Protein AF-A0A2G8K551-F1 (afdb_monomer)

Structure (mmCIF, N/CA/C/O backbone):
data_AF-A0A2G8K551-F1
#
_entry.id   AF-A0A2G8K551-F1
#
loop_
_atom_site.group_PDB
_atom_site.id
_atom_site.type_symbol
_atom_site.label_atom_id
_atom_site.label_alt_id
_atom_site.label_comp_id
_atom_site.label_asym_id
_atom_site.label_entity_id
_atom_site.label_seq_id
_atom_site.pdbx_PDB_ins_code
_atom_site.Cartn_x
_atom_site.Cartn_y
_atom_site.Cartn_z
_atom_site.occupancy
_atom_site.B_iso_or_equiv
_atom_site.auth_seq_id
_atom_site.auth_comp_id
_atom_site.auth_asym_id
_atom_site.auth_atom_id
_atom_site.pdbx_PDB_model_num
ATOM 1 N N . MET A 1 1 ? 21.889 -3.577 -8.726 1.00 58.94 1 MET A N 1
ATOM 2 C CA . MET A 1 1 ? 21.397 -2.408 -9.479 1.00 58.94 1 MET A CA 1
ATOM 3 C C . MET A 1 1 ? 22.552 -1.975 -10.349 1.00 58.94 1 MET A C 1
ATOM 5 O O . MET A 1 1 ? 23.645 -1.845 -9.813 1.00 58.94 1 MET A O 1
ATOM 9 N N . ILE A 1 2 ? 22.348 -1.874 -11.656 1.00 67.38 2 ILE A N 1
ATOM 10 C CA . ILE A 1 2 ? 23.358 -1.321 -12.561 1.00 67.38 2 ILE A CA 1
ATOM 11 C C . ILE A 1 2 ? 22.748 -0.044 -13.122 1.00 67.38 2 ILE A C 1
ATOM 13 O O . ILE A 1 2 ? 21.681 -0.098 -13.738 1.00 67.38 2 ILE A O 1
ATOM 17 N N . GLU A 1 3 ? 23.383 1.085 -12.825 1.00 58.88 3 GLU A N 1
ATOM 18 C CA . GLU A 1 3 ? 23.044 2.385 -13.394 1.00 58.88 3 GLU A CA 1
ATOM 19 C C . GLU A 1 3 ? 23.987 2.637 -14.568 1.00 58.88 3 GLU A C 1
ATOM 21 O O . GLU A 1 3 ? 25.207 2.642 -14.402 1.00 58.88 3 GLU A O 1
ATOM 26 N N . GLU A 1 4 ? 23.426 2.810 -15.759 1.00 61.91 4 GLU A N 1
ATOM 27 C CA . GLU A 1 4 ? 24.181 3.089 -16.975 1.00 61.91 4 GLU A CA 1
ATOM 28 C C . GLU A 1 4 ? 23.724 4.437 -17.542 1.00 61.91 4 GLU A C 1
ATOM 30 O O . GLU A 1 4 ? 22.529 4.702 -17.703 1.00 61.91 4 GLU A O 1
ATOM 35 N N . GLN A 1 5 ? 24.679 5.322 -17.822 1.00 55.84 5 GLN A N 1
ATOM 36 C CA . GLN A 1 5 ? 24.400 6.590 -18.489 1.00 55.84 5 GLN A CA 1
ATOM 37 C C . GLN A 1 5 ? 24.454 6.377 -20.000 1.00 55.84 5 GLN A C 1
ATOM 39 O O . GLN A 1 5 ? 25.528 6.206 -20.573 1.00 55.84 5 GLN A O 1
ATOM 44 N N . VAL A 1 6 ? 23.295 6.407 -20.653 1.00 60.03 6 VAL A N 1
ATOM 45 C CA . VAL A 1 6 ? 23.183 6.275 -22.105 1.00 60.03 6 VAL A CA 1
ATOM 46 C C . VAL A 1 6 ? 23.217 7.671 -22.726 1.00 60.03 6 VAL A C 1
ATOM 48 O O . VAL A 1 6 ? 22.335 8.507 -22.503 1.00 60.03 6 VAL A O 1
ATOM 51 N N . VAL A 1 7 ? 24.258 7.941 -23.514 1.00 55.47 7 VAL A N 1
ATOM 52 C CA . VAL A 1 7 ? 24.408 9.198 -24.256 1.00 55.47 7 VAL A CA 1
ATOM 53 C C . VAL A 1 7 ? 23.914 8.987 -25.682 1.00 55.47 7 VAL A C 1
ATOM 55 O O . VAL A 1 7 ? 24.550 8.297 -26.473 1.00 55.47 7 VAL A O 1
ATOM 58 N N . ASN A 1 8 ? 22.787 9.607 -26.031 1.00 54.81 8 ASN A N 1
ATOM 59 C CA . ASN A 1 8 ? 22.282 9.580 -27.402 1.00 54.81 8 ASN A CA 1
ATOM 60 C C . ASN A 1 8 ? 22.972 10.670 -28.234 1.00 54.81 8 ASN A C 1
ATOM 62 O O . ASN A 1 8 ? 22.772 11.861 -27.985 1.00 54.81 8 ASN A O 1
ATOM 66 N N . TYR A 1 9 ? 23.763 10.267 -29.231 1.00 47.66 9 TYR A N 1
ATOM 67 C CA . TYR A 1 9 ? 24.333 11.175 -30.228 1.00 47.66 9 TYR A CA 1
ATOM 68 C C . TYR A 1 9 ? 23.421 11.259 -31.454 1.00 47.66 9 TYR A C 1
ATOM 70 O O . TYR A 1 9 ? 23.279 10.294 -32.200 1.00 47.66 9 TYR A O 1
ATOM 78 N N . THR A 1 10 ? 22.839 12.431 -31.703 1.00 50.41 10 THR A N 1
ATOM 79 C CA . THR A 1 10 ? 22.192 12.744 -32.983 1.00 50.41 10 THR A CA 1
ATOM 80 C C . THR A 1 10 ? 23.216 13.424 -33.890 1.00 50.41 10 THR A C 1
ATOM 82 O O . THR A 1 10 ? 23.616 14.563 -33.643 1.00 50.41 10 THR A O 1
ATOM 85 N N . ILE A 1 11 ? 23.676 12.731 -34.937 1.00 47.75 11 ILE A N 1
ATOM 86 C CA . ILE A 1 11 ? 24.563 13.326 -35.946 1.00 47.75 11 ILE A CA 1
ATOM 87 C C . ILE A 1 11 ? 23.705 14.199 -36.870 1.00 47.75 11 ILE A C 1
ATOM 89 O O . ILE A 1 11 ? 23.001 13.696 -37.739 1.00 47.75 11 ILE A O 1
ATOM 93 N N . GLY A 1 12 ? 23.767 15.516 -36.656 1.00 51.47 12 GLY A N 1
ATOM 94 C CA . GLY A 1 12 ? 23.185 16.525 -37.543 1.00 51.47 12 GLY A CA 1
ATOM 95 C C . GLY A 1 12 ? 22.192 17.467 -36.857 1.00 51.47 12 GLY A C 1
ATOM 96 O O . GLY A 1 12 ? 21.019 17.145 -36.727 1.00 51.47 12 GLY A O 1
ATOM 97 N N . LYS A 1 13 ? 22.676 18.680 -36.549 1.00 47.75 13 LYS A N 1
ATOM 98 C CA . LYS A 1 13 ? 21.970 19.892 -36.068 1.00 47.75 13 LYS A CA 1
ATOM 99 C C . LYS A 1 13 ? 21.640 19.959 -34.561 1.00 47.75 13 LYS A C 1
ATOM 101 O O . LYS A 1 13 ? 20.768 19.270 -34.058 1.00 47.75 13 LYS A O 1
ATOM 106 N N . SER A 1 14 ? 22.301 20.926 -33.905 1.00 48.44 14 SER A N 1
ATOM 107 C CA . SER A 1 14 ? 22.114 21.420 -32.526 1.00 48.44 14 SER A CA 1
ATOM 108 C C . SER A 1 14 ? 22.310 20.380 -31.414 1.00 48.44 14 SER A C 1
ATOM 110 O O . SER A 1 14 ? 21.406 19.636 -31.042 1.00 48.44 14 SER A O 1
ATOM 112 N N . THR A 1 15 ? 23.519 20.349 -30.848 1.00 47.97 15 THR A N 1
ATOM 113 C CA . THR A 1 15 ? 23.904 19.482 -29.728 1.00 47.97 15 THR A CA 1
ATOM 114 C C . THR A 1 15 ? 23.229 19.917 -28.430 1.00 47.97 15 THR A C 1
ATOM 116 O O . THR A 1 15 ? 23.791 20.669 -27.635 1.00 47.97 15 THR A O 1
ATOM 119 N N . ARG A 1 16 ? 22.025 19.402 -28.186 1.00 47.75 16 ARG A N 1
ATOM 120 C CA . ARG A 1 16 ? 21.469 19.267 -26.839 1.00 47.75 16 ARG A CA 1
ATOM 121 C C . ARG A 1 16 ? 21.584 17.793 -26.465 1.00 47.75 16 ARG A C 1
ATOM 123 O O . ARG A 1 16 ? 20.804 16.967 -26.930 1.00 47.75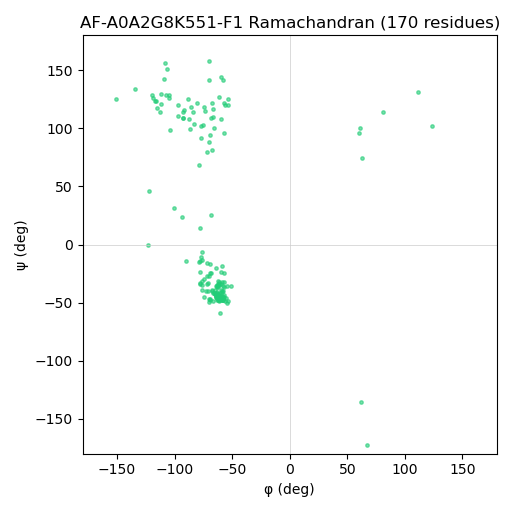 16 ARG A O 1
ATOM 130 N N . THR A 1 17 ? 22.615 17.454 -25.698 1.00 53.53 17 THR A N 1
ATOM 131 C CA . THR A 1 17 ? 22.869 16.088 -25.229 1.00 53.53 17 THR A CA 1
ATOM 132 C C . THR A 1 17 ? 21.752 15.675 -24.272 1.00 53.53 17 THR A C 1
ATOM 134 O O . THR A 1 17 ? 21.723 16.065 -23.108 1.00 53.53 17 THR A O 1
ATOM 137 N N . ASN A 1 18 ? 20.790 14.895 -24.766 1.00 60.59 18 ASN A N 1
ATOM 138 C CA . ASN A 1 18 ? 19.808 14.243 -23.907 1.00 60.59 18 ASN A CA 1
ATOM 139 C C . ASN A 1 18 ? 20.497 13.039 -23.255 1.00 60.59 18 ASN A C 1
ATOM 141 O O . ASN A 1 18 ? 20.552 11.956 -23.838 1.00 60.59 18 ASN A O 1
ATOM 145 N N . GLN A 1 19 ? 21.070 13.253 -22.071 1.00 58.50 19 GLN A N 1
ATOM 146 C CA . GLN A 1 19 ? 21.550 12.165 -21.223 1.00 58.50 19 GLN A CA 1
ATOM 147 C C . GLN A 1 19 ? 20.335 11.376 -20.728 1.00 58.50 19 GLN A C 1
ATOM 149 O O . GLN A 1 19 ? 19.421 11.943 -20.124 1.00 58.50 19 GLN A O 1
ATOM 154 N N . ARG A 1 20 ? 20.299 10.078 -21.028 1.00 68.38 20 ARG A N 1
ATOM 155 C CA . ARG A 1 20 ? 19.265 9.161 -20.553 1.00 68.38 20 ARG A CA 1
ATOM 156 C C . ARG A 1 20 ? 19.923 8.180 -19.597 1.00 68.38 20 ARG A C 1
ATOM 158 O O . ARG A 1 20 ? 20.730 7.363 -20.015 1.00 68.38 20 ARG A O 1
ATOM 165 N N . THR A 1 21 ? 19.561 8.233 -18.324 1.00 74.12 21 THR A N 1
ATOM 166 C CA . THR A 1 21 ? 19.975 7.197 -17.376 1.00 74.12 21 THR A CA 1
ATOM 167 C C . THR A 1 21 ? 19.055 5.996 -17.535 1.00 74.12 21 THR A C 1
ATOM 169 O O . THR A 1 21 ? 17.835 6.122 -17.393 1.00 74.12 21 THR A O 1
ATOM 172 N N . GLU A 1 22 ? 19.625 4.834 -17.838 1.00 74.44 22 GLU A N 1
ATOM 173 C CA . GLU A 1 22 ? 18.913 3.562 -17.784 1.00 74.44 22 GLU A CA 1
ATOM 174 C C . GLU A 1 22 ? 19.367 2.795 -16.545 1.00 74.44 22 GLU A C 1
ATOM 176 O O . GLU A 1 22 ? 20.558 2.611 -16.299 1.00 74.44 22 GLU A O 1
ATOM 181 N N . VAL A 1 23 ? 18.403 2.348 -15.743 1.00 74.31 23 VAL A N 1
ATOM 182 C CA . VAL A 1 23 ? 18.677 1.555 -14.544 1.00 74.31 23 VAL A CA 1
ATOM 183 C C . VAL A 1 23 ? 18.068 0.177 -14.729 1.00 74.31 23 VAL A C 1
ATOM 185 O O . VAL A 1 23 ? 16.864 0.046 -14.963 1.00 74.31 23 VAL A O 1
ATOM 188 N N . LYS A 1 24 ? 18.901 -0.860 -14.616 1.00 80.25 24 LYS A N 1
ATOM 189 C CA . LYS A 1 24 ? 18.459 -2.257 -14.694 1.00 80.25 24 LYS A CA 1
ATOM 190 C C . LYS A 1 24 ? 18.438 -2.881 -13.304 1.00 80.25 24 LYS A C 1
ATOM 192 O O . LYS A 1 24 ? 19.432 -2.895 -12.566 1.00 80.25 24 LYS A O 1
ATOM 197 N N . PHE A 1 25 ? 17.279 -3.434 -12.966 1.00 82.06 25 PHE A N 1
ATOM 198 C CA . PHE A 1 25 ? 17.048 -4.200 -11.751 1.00 82.06 25 PHE A CA 1
ATOM 199 C C . PHE A 1 25 ? 16.807 -5.659 -12.118 1.00 82.06 25 PHE A C 1
ATOM 201 O O . PHE A 1 25 ? 15.961 -5.959 -12.951 1.00 82.06 25 PHE A O 1
ATOM 208 N N . TYR A 1 26 ? 17.524 -6.569 -11.462 1.00 82.25 26 TYR A N 1
ATOM 209 C CA . TYR A 1 26 ? 17.374 -8.010 -11.682 1.00 82.25 26 TYR A CA 1
ATOM 210 C C . TYR A 1 26 ? 16.118 -8.598 -11.028 1.00 82.25 26 TYR A C 1
ATOM 212 O O . TYR A 1 26 ? 15.741 -9.723 -11.330 1.00 82.25 26 TYR A O 1
ATOM 220 N N . HIS A 1 27 ? 15.468 -7.850 -10.132 1.00 87.62 27 HIS A N 1
ATOM 221 C CA . HIS A 1 27 ? 14.270 -8.298 -9.434 1.00 87.62 27 HIS A CA 1
ATOM 222 C C . HIS A 1 27 ? 13.204 -7.202 -9.436 1.00 87.62 27 HIS A C 1
ATOM 224 O O . HIS A 1 27 ? 13.497 -6.049 -9.104 1.00 87.62 27 HIS A O 1
ATOM 230 N N . ALA A 1 28 ? 11.960 -7.577 -9.748 1.00 88.94 28 ALA A N 1
ATOM 231 C CA . ALA A 1 28 ? 10.830 -6.651 -9.856 1.00 88.94 28 ALA A CA 1
ATOM 232 C C . ALA A 1 28 ? 10.581 -5.866 -8.557 1.00 88.94 28 ALA A C 1
ATOM 234 O O . ALA A 1 28 ? 10.309 -4.673 -8.600 1.00 88.94 28 ALA A O 1
ATOM 235 N N . ILE A 1 29 ? 10.783 -6.495 -7.394 1.00 91.44 29 ILE A N 1
ATOM 236 C CA . ILE A 1 29 ? 10.644 -5.824 -6.087 1.00 91.44 29 ILE A CA 1
ATOM 237 C C . ILE A 1 29 ? 11.586 -4.617 -5.949 1.00 91.44 29 ILE A C 1
ATOM 239 O O . ILE A 1 29 ? 11.172 -3.591 -5.418 1.00 91.44 29 ILE A O 1
ATOM 243 N N . PHE A 1 30 ? 12.832 -4.693 -6.433 1.00 91.31 30 PHE A N 1
ATOM 244 C CA . PHE A 1 30 ? 13.750 -3.549 -6.352 1.00 91.31 30 PHE A CA 1
ATOM 245 C C . PHE A 1 30 ? 13.351 -2.428 -7.310 1.00 91.31 30 PHE A C 1
ATOM 247 O O . PHE A 1 30 ? 13.502 -1.258 -6.967 1.00 91.31 30 PHE A O 1
ATOM 254 N N . LEU A 1 31 ? 12.802 -2.782 -8.475 1.00 92.31 31 LEU A N 1
ATOM 255 C CA . LEU A 1 31 ? 12.224 -1.812 -9.399 1.00 92.31 31 LEU A CA 1
ATOM 256 C C . LEU A 1 31 ? 11.022 -1.102 -8.760 1.00 92.31 31 LEU A C 1
ATOM 258 O O . LEU A 1 31 ? 10.939 0.123 -8.807 1.00 92.31 31 LEU A O 1
ATOM 262 N N . GLU A 1 32 ? 10.118 -1.851 -8.125 1.00 94.69 32 GLU A N 1
ATOM 263 C CA . GLU A 1 32 ? 8.963 -1.276 -7.433 1.00 94.69 32 GLU A CA 1
ATOM 264 C C . GLU A 1 32 ? 9.376 -0.419 -6.234 1.00 94.69 32 GLU A C 1
ATOM 266 O O . GLU A 1 32 ? 8.820 0.657 -6.035 1.00 94.69 32 GLU A O 1
ATOM 271 N N . TRP A 1 33 ? 10.385 -0.843 -5.472 1.00 94.94 33 TRP A N 1
ATOM 272 C CA . TRP A 1 33 ? 10.959 -0.035 -4.397 1.00 94.94 33 TRP A CA 1
ATOM 273 C C . TRP A 1 33 ? 11.577 1.265 -4.921 1.00 94.94 33 TRP A C 1
ATOM 275 O O . TRP A 1 33 ? 11.352 2.325 -4.343 1.00 94.94 33 TRP A O 1
ATOM 285 N N . TYR A 1 34 ? 12.300 1.214 -6.041 1.00 93.12 34 TYR A N 1
ATOM 286 C CA . TYR A 1 34 ? 12.861 2.410 -6.667 1.00 93.12 34 TYR A CA 1
ATOM 287 C C . TYR A 1 34 ? 11.758 3.370 -7.140 1.00 93.12 34 TYR A C 1
ATOM 289 O O . TYR A 1 34 ? 11.794 4.560 -6.832 1.00 93.12 34 TYR A O 1
ATOM 297 N N . ALA A 1 35 ? 10.722 2.853 -7.806 1.00 93.81 35 ALA A N 1
ATOM 298 C CA . ALA A 1 35 ? 9.555 3.643 -8.204 1.00 93.81 35 ALA A CA 1
ATOM 299 C C . ALA A 1 35 ? 8.786 4.218 -6.997 1.00 93.81 35 ALA A C 1
ATOM 301 O O . ALA A 1 35 ? 8.265 5.335 -7.063 1.00 93.81 35 ALA A O 1
ATOM 302 N N . ALA A 1 36 ? 8.743 3.489 -5.879 1.00 96.44 36 ALA A N 1
ATOM 303 C CA . ALA A 1 36 ? 8.094 3.930 -4.650 1.00 96.44 36 ALA A CA 1
ATOM 304 C C . ALA A 1 36 ? 8.728 5.192 -4.057 1.00 96.44 36 ALA A C 1
ATOM 306 O O . ALA A 1 36 ? 8.011 5.996 -3.462 1.00 96.44 36 ALA A O 1
ATOM 307 N N . GLN A 1 37 ? 10.037 5.394 -4.239 1.00 94.94 37 GLN A N 1
ATOM 308 C CA . GLN A 1 37 ? 10.721 6.606 -3.781 1.00 94.94 37 GLN A CA 1
ATOM 309 C C . GLN A 1 37 ? 10.134 7.851 -4.450 1.00 94.94 37 GLN A C 1
ATOM 311 O O . GLN A 1 37 ? 9.785 8.827 -3.783 1.00 94.94 37 GLN A O 1
ATOM 316 N N . GLU A 1 38 ? 9.950 7.793 -5.769 1.00 92.69 38 GLU A N 1
ATOM 317 C CA . GLU A 1 38 ? 9.391 8.910 -6.526 1.00 92.69 38 GLU A CA 1
ATOM 318 C C . GLU A 1 38 ? 7.899 9.099 -6.236 1.00 92.69 38 GLU A C 1
ATOM 320 O O . GLU A 1 38 ? 7.443 10.229 -6.041 1.00 92.69 38 GLU A O 1
ATOM 325 N N . LEU A 1 39 ? 7.135 8.004 -6.122 1.00 95.19 39 LEU A N 1
ATOM 326 C CA . LEU A 1 39 ? 5.731 8.096 -5.721 1.00 95.19 39 LEU A CA 1
ATOM 327 C C . LEU A 1 39 ? 5.589 8.733 -4.332 1.00 95.19 39 LEU A C 1
ATOM 329 O O . LEU A 1 39 ? 4.753 9.619 -4.157 1.00 95.19 39 LEU A O 1
ATOM 333 N N . SER A 1 40 ? 6.414 8.320 -3.368 1.00 95.19 40 SER A N 1
ATOM 334 C CA . SER A 1 40 ? 6.445 8.877 -2.014 1.00 95.19 40 SER A CA 1
ATOM 335 C C . SER A 1 40 ? 6.726 10.380 -2.041 1.00 95.19 40 SER A C 1
ATOM 337 O O . SER A 1 40 ? 5.967 11.168 -1.470 1.00 95.19 40 SER A O 1
ATOM 339 N N . ARG A 1 41 ? 7.740 10.801 -2.808 1.00 93.56 41 ARG A N 1
ATOM 340 C CA . ARG A 1 41 ? 8.099 12.213 -2.985 1.00 93.56 41 ARG A CA 1
ATOM 341 C C . ARG A 1 41 ? 6.944 13.032 -3.563 1.00 93.56 41 ARG A C 1
ATOM 343 O O . ARG A 1 41 ? 6.622 14.094 -3.029 1.00 93.56 41 ARG A O 1
ATOM 350 N N . ILE A 1 42 ? 6.297 12.559 -4.630 1.00 92.94 42 ILE A N 1
ATOM 351 C CA . ILE A 1 42 ? 5.148 13.251 -5.241 1.00 92.94 42 ILE A CA 1
ATOM 352 C C . ILE A 1 42 ? 3.972 13.302 -4.255 1.00 92.94 42 ILE A C 1
ATOM 354 O O . ILE A 1 42 ? 3.335 14.346 -4.092 1.00 92.94 42 ILE A O 1
ATOM 358 N N . ALA A 1 43 ? 3.689 12.189 -3.578 1.00 92.56 43 ALA A N 1
ATOM 359 C CA . ALA A 1 43 ? 2.552 12.051 -2.677 1.00 92.56 43 ALA A CA 1
ATOM 360 C C . ALA A 1 43 ? 2.706 12.839 -1.371 1.00 92.56 43 ALA A C 1
ATOM 362 O O . ALA A 1 43 ? 1.699 13.251 -0.796 1.00 92.56 43 ALA A O 1
ATOM 363 N N . GLU A 1 44 ? 3.926 13.100 -0.904 1.00 92.31 44 GLU A N 1
ATOM 364 C CA . GLU A 1 44 ? 4.170 13.951 0.263 1.00 92.31 44 GLU A CA 1
ATOM 365 C C . GLU A 1 44 ? 3.710 15.405 0.030 1.00 92.31 44 GLU A C 1
ATOM 367 O O . GLU A 1 44 ? 3.205 16.073 0.944 1.00 92.31 44 GLU A O 1
ATOM 372 N N . HIS A 1 45 ? 3.858 15.909 -1.197 1.00 86.94 45 HIS A N 1
ATOM 373 C CA . HIS A 1 45 ? 3.677 17.323 -1.508 1.00 86.94 45 HIS A CA 1
ATOM 374 C C . HIS A 1 45 ? 2.211 17.661 -1.807 1.00 86.94 45 HIS A C 1
ATOM 376 O O . HIS A 1 45 ? 1.720 17.545 -2.928 1.00 86.94 45 HIS A O 1
ATOM 382 N N . SER A 1 46 ? 1.514 18.201 -0.804 1.00 67.50 46 SER A N 1
ATOM 383 C CA . SER A 1 46 ? 0.083 18.545 -0.872 1.00 67.50 46 SER A CA 1
ATOM 384 C C . SER A 1 46 ? -0.309 19.554 -1.962 1.00 67.50 46 SER A C 1
ATOM 386 O O . SER A 1 46 ? -1.488 19.622 -2.312 1.00 67.50 46 SER A O 1
ATOM 388 N N . LYS A 1 47 ? 0.650 20.324 -2.498 1.00 77.38 47 LYS A N 1
ATOM 389 C CA . LYS A 1 47 ? 0.458 21.268 -3.616 1.00 77.38 47 LYS A CA 1
ATOM 390 C C . LYS A 1 47 ? 0.426 20.581 -4.987 1.00 77.38 47 LYS A C 1
ATOM 392 O O . LYS A 1 47 ? -0.024 21.182 -5.952 1.00 77.38 47 LYS A O 1
ATOM 397 N N . GLN A 1 48 ? 0.863 19.326 -5.082 1.00 80.00 48 GLN A N 1
ATOM 398 C CA . GLN A 1 48 ? 0.961 18.574 -6.335 1.00 80.00 48 GLN A CA 1
ATOM 399 C C . GLN A 1 48 ? -0.217 17.608 -6.531 1.00 80.00 48 GLN A C 1
ATOM 401 O O . GLN A 1 48 ? -0.056 16.559 -7.145 1.00 80.00 48 GLN A O 1
ATOM 406 N N . ARG A 1 49 ? -1.421 17.929 -6.029 1.00 80.50 49 ARG A N 1
ATOM 407 C CA . ARG A 1 49 ? -2.561 16.987 -6.062 1.00 80.50 49 ARG A CA 1
ATOM 4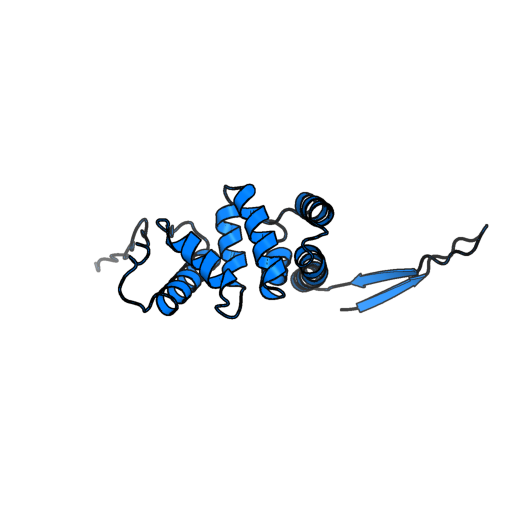08 C C . ARG A 1 49 ? -2.932 16.531 -7.470 1.00 80.50 49 ARG A C 1
ATOM 410 O O . ARG A 1 49 ? -3.216 15.353 -7.658 1.00 80.50 49 ARG A O 1
ATOM 417 N N . ASP A 1 50 ? -2.894 17.434 -8.446 1.00 85.62 50 ASP A N 1
ATOM 418 C CA . ASP A 1 50 ? -3.208 17.094 -9.837 1.00 85.62 50 ASP A CA 1
ATOM 419 C C . ASP A 1 50 ? -2.122 16.232 -10.476 1.00 85.62 50 ASP A C 1
ATOM 421 O O . ASP A 1 50 ? -2.412 15.386 -11.319 1.00 85.62 50 ASP A O 1
ATOM 425 N N . LEU A 1 51 ? -0.858 16.430 -10.090 1.00 86.44 51 LEU A N 1
ATOM 426 C CA . LEU A 1 51 ? 0.231 15.554 -10.517 1.00 86.44 51 LEU A CA 1
ATOM 427 C C . LEU A 1 51 ? 0.093 14.178 -9.860 1.00 86.44 51 LEU A C 1
ATOM 429 O O . LEU A 1 51 ? 0.101 13.183 -10.572 1.00 86.44 51 LEU A O 1
ATOM 433 N N . LEU A 1 52 ? -0.132 14.125 -8.544 1.00 89.25 52 LEU A N 1
ATOM 434 C CA . LEU A 1 52 ? -0.358 12.887 -7.803 1.00 89.25 52 LEU A CA 1
ATOM 435 C C . LEU A 1 52 ? -1.508 12.082 -8.409 1.00 89.25 52 LEU A C 1
ATOM 437 O O . LEU A 1 52 ? -1.328 10.911 -8.718 1.00 89.25 52 LEU A O 1
ATOM 441 N N . ARG A 1 53 ? -2.668 12.707 -8.644 1.00 88.56 53 ARG A N 1
ATOM 442 C CA . ARG A 1 53 ? -3.816 12.036 -9.265 1.00 88.56 53 ARG A CA 1
ATOM 443 C C . ARG A 1 53 ? -3.466 11.489 -10.650 1.00 88.56 53 ARG A C 1
ATOM 445 O O . ARG A 1 53 ? -3.714 10.320 -10.910 1.00 88.56 53 ARG A O 1
ATOM 452 N N . ARG A 1 54 ? -2.835 12.301 -11.507 1.00 91.00 54 ARG A N 1
ATOM 453 C CA . ARG A 1 54 ? -2.409 11.870 -12.851 1.00 91.00 54 ARG A CA 1
ATOM 454 C C . ARG A 1 54 ? -1.396 10.727 -12.817 1.00 91.00 54 ARG A C 1
ATOM 456 O O . ARG A 1 54 ? -1.423 9.891 -13.712 1.00 91.00 54 ARG A O 1
ATOM 463 N N . THR A 1 55 ? -0.507 10.696 -11.829 1.00 90.31 55 THR A N 1
ATOM 464 C CA . THR A 1 55 ? 0.446 9.596 -11.638 1.00 90.31 55 THR A CA 1
ATOM 465 C C . THR A 1 55 ? -0.274 8.334 -11.174 1.00 90.31 55 THR A C 1
ATOM 467 O O . THR A 1 55 ? -0.098 7.278 -11.773 1.00 90.31 55 THR A O 1
ATOM 470 N N . LEU A 1 56 ? -1.128 8.446 -10.154 1.00 90.12 56 LEU A N 1
ATOM 471 C CA . LEU A 1 56 ? -1.867 7.318 -9.587 1.00 90.12 56 LEU A CA 1
ATOM 472 C C . LEU A 1 56 ? -2.851 6.697 -10.587 1.00 90.12 56 LEU A C 1
ATOM 474 O O . LEU A 1 56 ? -2.988 5.481 -10.624 1.00 90.12 56 LEU A O 1
ATOM 478 N N . ASP A 1 57 ? -3.484 7.499 -11.444 1.00 90.50 57 ASP A N 1
ATOM 479 C CA . ASP A 1 57 ? -4.424 6.999 -12.455 1.00 90.50 57 ASP A CA 1
ATOM 480 C C . ASP A 1 57 ? -3.739 6.198 -13.579 1.00 90.50 57 ASP A C 1
ATOM 482 O O . ASP A 1 57 ? -4.407 5.443 -14.283 1.00 90.50 57 ASP A O 1
ATOM 486 N N . LYS A 1 58 ? -2.412 6.317 -13.732 1.00 91.81 58 LYS A N 1
ATOM 487 C CA . LYS A 1 58 ? -1.623 5.564 -14.725 1.00 91.81 58 LYS A CA 1
ATOM 488 C C . LYS A 1 58 ? -1.098 4.225 -14.213 1.00 91.81 58 LYS A C 1
ATOM 490 O O . LYS A 1 58 ? -0.626 3.425 -15.015 1.00 91.81 58 LYS A O 1
ATOM 495 N N . ILE A 1 59 ? -1.131 3.991 -12.904 1.00 91.69 59 ILE A N 1
ATOM 496 C CA . ILE A 1 59 ? -0.542 2.806 -12.279 1.00 91.69 59 ILE A CA 1
ATOM 497 C C . ILE A 1 59 ? -1.673 2.029 -11.627 1.00 91.69 59 ILE A C 1
ATOM 499 O O . ILE A 1 59 ? -2.372 2.574 -10.782 1.00 91.69 59 ILE A O 1
ATOM 503 N N . ASN A 1 60 ? -1.856 0.756 -11.980 1.00 92.50 60 ASN A N 1
ATOM 504 C CA . ASN A 1 60 ? -2.809 -0.087 -11.262 1.00 92.50 60 ASN A CA 1
ATOM 505 C C . ASN A 1 60 ? -2.228 -0.456 -9.880 1.00 92.50 60 ASN A C 1
ATOM 507 O O . ASN A 1 60 ? -1.235 -1.188 -9.838 1.00 92.50 60 ASN A O 1
ATOM 511 N N . PRO A 1 61 ? -2.840 -0.011 -8.762 1.00 92.25 61 PRO A N 1
ATOM 512 C CA . PRO A 1 61 ? -2.331 -0.299 -7.423 1.00 92.25 61 PRO A CA 1
ATOM 513 C C . PRO A 1 61 ? -2.226 -1.787 -7.087 1.00 92.25 61 PRO A C 1
ATOM 515 O O . PRO A 1 61 ? -1.320 -2.171 -6.360 1.00 92.25 61 PRO A O 1
ATOM 518 N N . LEU A 1 62 ? -3.117 -2.629 -7.620 1.00 90.25 62 LEU A N 1
ATOM 519 C CA . LEU A 1 62 ? -3.137 -4.060 -7.297 1.00 90.25 62 LEU A CA 1
ATOM 520 C C . LEU A 1 62 ? -2.041 -4.834 -8.046 1.00 90.25 62 LEU A C 1
ATOM 522 O O . LEU A 1 62 ? -1.453 -5.755 -7.488 1.00 90.25 62 LEU A O 1
ATOM 526 N N . ASN A 1 63 ? -1.707 -4.418 -9.274 1.00 93.38 63 ASN A N 1
ATOM 527 C CA . ASN A 1 63 ? -0.627 -5.032 -10.059 1.00 93.38 63 ASN A CA 1
ATOM 528 C C . ASN A 1 63 ? 0.766 -4.571 -9.606 1.00 93.38 63 ASN A C 1
ATOM 530 O O . ASN A 1 63 ? 1.748 -5.269 -9.835 1.00 93.38 63 ASN A O 1
ATOM 534 N N . HIS A 1 64 ? 0.849 -3.396 -8.978 1.00 93.69 64 HIS A N 1
ATOM 535 C CA . HIS A 1 64 ? 2.092 -2.784 -8.499 1.00 93.69 64 HIS A CA 1
ATOM 536 C C . HIS A 1 64 ? 2.019 -2.512 -7.000 1.00 93.69 64 HIS A C 1
ATOM 538 O O . HIS A 1 64 ? 2.325 -1.419 -6.518 1.00 93.69 64 HIS A O 1
ATOM 544 N N . GLN A 1 65 ? 1.546 -3.513 -6.257 1.00 94.44 65 GLN A N 1
ATOM 545 C CA . GLN A 1 65 ? 1.253 -3.377 -4.837 1.00 94.44 65 GLN A CA 1
ATOM 546 C C . GLN A 1 65 ? 2.457 -2.913 -4.008 1.00 94.44 65 GLN A C 1
ATOM 548 O O . GLN A 1 65 ? 2.279 -2.194 -3.019 1.00 94.44 65 GLN A O 1
ATOM 553 N N . TYR A 1 66 ? 3.682 -3.280 -4.393 1.00 95.44 66 TYR A N 1
ATOM 554 C CA . TYR A 1 66 ? 4.869 -2.923 -3.626 1.00 95.44 66 TYR A CA 1
ATOM 555 C C . TYR A 1 66 ? 5.261 -1.464 -3.830 1.00 95.44 66 TYR A C 1
ATOM 557 O O . TYR A 1 66 ? 5.695 -0.843 -2.862 1.00 95.44 66 TYR A O 1
ATOM 565 N N . VAL A 1 67 ? 5.011 -0.869 -5.004 1.00 96.81 67 VAL A N 1
ATOM 566 C CA . VAL A 1 67 ? 5.199 0.582 -5.209 1.00 96.81 67 VAL A CA 1
ATOM 567 C C . VAL A 1 67 ? 4.424 1.375 -4.153 1.00 96.81 67 VAL A C 1
ATOM 569 O O . VAL A 1 67 ? 4.967 2.264 -3.499 1.00 96.81 67 VAL A O 1
ATOM 572 N N . PHE A 1 68 ? 3.154 1.027 -3.949 1.00 96.38 68 PHE A N 1
ATOM 573 C CA . PHE A 1 68 ? 2.262 1.737 -3.032 1.00 96.38 68 PHE A CA 1
ATOM 574 C C . PHE A 1 68 ? 2.588 1.432 -1.572 1.00 96.38 68 PHE A C 1
ATOM 576 O O . PHE A 1 68 ? 2.668 2.349 -0.756 1.00 96.38 68 PHE A O 1
ATOM 583 N N . ARG A 1 69 ? 2.802 0.156 -1.234 1.00 95.44 69 ARG A N 1
ATOM 584 C CA . ARG A 1 69 ? 3.144 -0.265 0.132 1.00 95.44 69 ARG A CA 1
ATOM 585 C C . ARG A 1 69 ? 4.464 0.353 0.591 1.00 95.44 69 ARG A C 1
ATOM 587 O O . ARG A 1 69 ? 4.503 0.968 1.656 1.00 95.44 69 ARG A O 1
ATOM 594 N N . PHE A 1 70 ? 5.508 0.296 -0.235 1.00 95.94 70 PHE A N 1
ATOM 595 C CA . PHE A 1 70 ? 6.773 0.955 0.078 1.00 95.94 70 PHE A CA 1
ATOM 596 C C . PHE A 1 70 ? 6.614 2.471 0.164 1.00 95.94 70 PHE A C 1
ATOM 598 O O . PHE A 1 70 ? 7.088 3.052 1.133 1.00 95.94 70 PHE A O 1
ATOM 605 N N . ALA A 1 71 ? 5.913 3.117 -0.776 1.00 95.94 71 ALA A N 1
ATOM 606 C CA . ALA A 1 71 ? 5.734 4.570 -0.741 1.00 95.94 71 ALA A CA 1
ATOM 607 C C . ALA A 1 71 ? 5.054 5.027 0.555 1.00 95.94 71 ALA A C 1
ATOM 609 O O . ALA A 1 71 ? 5.482 6.011 1.160 1.00 95.94 71 ALA A O 1
ATOM 610 N N . CYS A 1 72 ? 4.050 4.276 1.015 1.00 94.38 72 CYS A N 1
ATOM 611 C CA . CYS A 1 72 ? 3.460 4.494 2.324 1.00 94.38 72 CYS A CA 1
ATOM 612 C C . CYS A 1 72 ? 4.515 4.311 3.420 1.00 94.38 72 CYS A C 1
ATOM 614 O O . CYS A 1 72 ? 4.791 5.264 4.143 1.00 94.38 72 CYS A O 1
ATOM 616 N N . GLY A 1 73 ? 5.147 3.140 3.527 1.00 93.00 73 GLY A N 1
ATOM 617 C CA . GLY A 1 73 ? 6.134 2.857 4.579 1.00 93.00 73 GLY A CA 1
ATOM 618 C C . GLY A 1 73 ? 7.328 3.825 4.631 1.00 93.00 73 GLY A C 1
ATOM 619 O O . GLY A 1 73 ? 7.924 3.998 5.692 1.00 93.00 73 GLY A O 1
ATOM 620 N N . LEU A 1 74 ? 7.657 4.482 3.515 1.00 93.62 74 LEU A N 1
ATOM 621 C CA . LEU A 1 74 ? 8.725 5.479 3.406 1.00 93.62 74 LEU A CA 1
ATOM 622 C C . LEU A 1 74 ? 8.334 6.859 3.962 1.00 93.62 74 LEU A C 1
ATOM 624 O O . LEU A 1 74 ? 9.203 7.570 4.465 1.00 93.62 74 LEU A O 1
ATOM 628 N N . ASN A 1 75 ? 7.067 7.279 3.849 1.00 91.69 75 ASN A N 1
ATOM 629 C CA . ASN A 1 75 ? 6.637 8.618 4.265 1.00 91.69 75 ASN A CA 1
ATOM 630 C C . ASN A 1 75 ? 5.170 8.656 4.725 1.00 91.69 75 ASN A C 1
ATOM 632 O O . ASN A 1 75 ? 4.241 8.352 3.979 1.00 91.69 75 ASN A O 1
ATOM 636 N N . GLU A 1 76 ? 4.946 9.151 5.942 1.00 89.38 76 GLU A N 1
ATOM 637 C CA . GLU A 1 76 ? 3.611 9.235 6.544 1.00 89.38 76 GLU A CA 1
ATOM 638 C C . GLU A 1 76 ? 2.642 10.139 5.765 1.00 89.38 76 GLU A C 1
ATOM 640 O O . GLU A 1 76 ? 1.467 9.810 5.587 1.00 89.38 76 GLU A O 1
ATOM 645 N N . LYS A 1 77 ? 3.099 11.305 5.289 1.00 90.50 77 LYS A N 1
ATOM 646 C CA . LYS A 1 77 ? 2.234 12.227 4.533 1.00 90.50 77 LYS A CA 1
ATOM 647 C C . LYS A 1 77 ? 1.854 11.621 3.187 1.00 90.50 77 LYS A C 1
ATOM 649 O O . LYS A 1 77 ? 0.698 11.750 2.779 1.00 90.50 77 LYS A O 1
ATOM 654 N N . ALA A 1 78 ? 2.807 10.958 2.530 1.00 92.62 78 ALA A N 1
ATOM 655 C CA . ALA A 1 78 ? 2.545 10.201 1.315 1.00 92.62 78 ALA A CA 1
ATOM 656 C C . ALA A 1 78 ? 1.485 9.128 1.575 1.00 92.62 78 ALA A C 1
ATOM 658 O O . ALA A 1 78 ? 0.487 9.080 0.855 1.00 92.62 78 ALA A O 1
ATOM 659 N N . ALA A 1 79 ? 1.634 8.359 2.657 1.00 92.62 79 ALA A N 1
ATOM 660 C CA . ALA A 1 79 ? 0.680 7.327 3.039 1.00 92.62 79 ALA A CA 1
ATOM 661 C C . ALA A 1 79 ? -0.741 7.864 3.205 1.00 92.62 79 ALA A C 1
ATOM 663 O O . ALA A 1 79 ? -1.668 7.333 2.601 1.00 92.62 79 ALA A O 1
ATOM 664 N N . VAL A 1 80 ? -0.917 8.962 3.945 1.00 90.75 80 VAL A N 1
ATOM 665 C CA . VAL A 1 80 ? -2.235 9.594 4.138 1.00 90.75 80 VAL A CA 1
ATOM 666 C C . VAL A 1 80 ? -2.879 9.967 2.797 1.00 90.75 80 VAL A C 1
ATOM 668 O O . VAL A 1 80 ? -4.075 9.745 2.591 1.00 90.75 80 VAL A O 1
ATOM 671 N N . ASN A 1 81 ? -2.104 10.529 1.868 1.00 92.12 81 ASN A N 1
ATOM 672 C CA . ASN A 1 81 ? -2.620 10.951 0.567 1.00 92.12 81 ASN A CA 1
ATOM 673 C C . ASN A 1 81 ? -2.925 9.763 -0.359 1.00 92.12 81 ASN A C 1
ATOM 675 O O . ASN A 1 81 ? -3.956 9.775 -1.036 1.00 92.12 81 ASN A O 1
ATOM 679 N N . ILE A 1 82 ? -2.073 8.735 -0.356 1.00 93.94 82 ILE A N 1
ATOM 680 C CA . ILE A 1 82 ? -2.252 7.502 -1.133 1.00 93.94 82 ILE A CA 1
ATOM 681 C C . ILE A 1 82 ? -3.466 6.720 -0.621 1.00 93.94 82 ILE A C 1
ATOM 683 O O . ILE A 1 82 ? -4.347 6.374 -1.405 1.00 93.94 82 ILE A O 1
ATOM 687 N N . VAL A 1 83 ? -3.574 6.508 0.692 1.00 92.38 83 VAL A N 1
ATOM 688 C CA . VAL A 1 83 ? -4.713 5.821 1.323 1.00 92.38 83 VAL A CA 1
ATOM 689 C C . VAL A 1 83 ? -6.018 6.538 0.991 1.00 92.38 83 VAL A C 1
ATOM 691 O O . VAL A 1 83 ? -6.972 5.904 0.553 1.00 92.38 83 VAL A O 1
ATOM 694 N N . LYS A 1 84 ? -6.049 7.873 1.085 1.00 91.25 84 LYS A N 1
ATOM 695 C CA . LYS A 1 84 ? -7.235 8.661 0.717 1.00 91.25 84 LYS A CA 1
ATOM 696 C C . LYS A 1 84 ? -7.628 8.504 -0.756 1.00 91.25 84 LYS A C 1
ATOM 698 O O . LYS A 1 84 ? -8.808 8.625 -1.083 1.00 91.25 84 LYS A O 1
ATOM 703 N N . TYR A 1 85 ? -6.668 8.293 -1.654 1.00 91.88 85 TYR A N 1
ATOM 704 C CA . TYR A 1 85 ? -6.954 7.985 -3.055 1.00 91.88 85 TYR A CA 1
ATOM 705 C C . TYR A 1 85 ? -7.563 6.584 -3.207 1.00 91.88 85 TYR A C 1
ATOM 707 O O . TYR A 1 85 ? -8.587 6.444 -3.873 1.00 91.88 85 TYR A O 1
ATOM 715 N N . LEU A 1 86 ? -6.978 5.577 -2.556 1.00 93.06 86 LEU A N 1
ATOM 716 C CA . LEU A 1 86 ? -7.442 4.187 -2.618 1.00 93.06 86 LEU A CA 1
ATOM 717 C C . LEU A 1 86 ? -8.850 4.024 -2.024 1.00 93.06 86 LEU A C 1
ATOM 719 O O . LEU A 1 86 ? -9.721 3.448 -2.671 1.00 93.06 86 LEU A O 1
ATOM 723 N N . GLU A 1 87 ? -9.115 4.628 -0.860 1.00 89.69 87 GLU A N 1
ATOM 724 C CA . GLU A 1 87 ? -10.445 4.640 -0.229 1.00 89.69 87 GLU A CA 1
ATOM 725 C C . GLU A 1 87 ? -11.519 5.237 -1.153 1.00 89.69 87 GLU A C 1
ATOM 727 O O . GLU A 1 87 ? -12.653 4.770 -1.172 1.00 89.69 87 GLU A O 1
ATOM 732 N N . LYS A 1 88 ? -11.175 6.266 -1.943 1.00 90.38 88 LYS A N 1
ATOM 733 C CA . LYS A 1 88 ? -12.111 6.881 -2.896 1.00 90.38 88 LYS A CA 1
ATOM 734 C C . LYS A 1 88 ? -12.439 5.984 -4.086 1.00 90.38 88 LYS A C 1
ATOM 736 O O . LYS A 1 88 ? -13.502 6.173 -4.671 1.00 90.38 88 LYS A O 1
ATOM 741 N N . LYS A 1 89 ? -11.545 5.068 -4.473 1.00 89.81 89 LYS A N 1
ATOM 742 C CA . LYS A 1 89 ? -11.838 4.093 -5.533 1.00 89.81 89 LYS A CA 1
ATOM 743 C C . LYS A 1 89 ? -12.781 2.985 -5.060 1.00 89.81 89 LYS A C 1
ATOM 745 O O . LYS A 1 89 ? -13.562 2.503 -5.871 1.00 89.81 89 LYS A O 1
ATOM 750 N N . GLY A 1 90 ? -12.747 2.633 -3.773 1.00 87.69 90 GLY A N 1
ATOM 751 C CA . GLY A 1 90 ? -13.610 1.603 -3.187 1.00 87.69 90 GLY A CA 1
ATOM 752 C C . GLY A 1 90 ? -13.319 0.186 -3.701 1.00 87.69 90 GLY A C 1
ATOM 753 O O . GLY A 1 90 ? -12.336 -0.044 -4.406 1.00 87.69 90 GLY A O 1
ATOM 754 N N . GLY A 1 91 ? -14.164 -0.780 -3.329 1.00 87.75 91 GLY A N 1
ATOM 755 C CA . GLY A 1 91 ? -14.001 -2.187 -3.720 1.00 87.75 91 GLY A CA 1
ATOM 756 C C . GLY A 1 91 ? -12.694 -2.791 -3.195 1.00 87.75 91 GLY A C 1
ATOM 757 O O . GLY A 1 91 ? -12.303 -2.539 -2.055 1.00 87.75 91 GLY A O 1
ATOM 758 N N . ASP A 1 92 ? -11.978 -3.535 -4.039 1.00 87.38 92 ASP A N 1
ATOM 759 C CA . ASP A 1 92 ? -10.706 -4.184 -3.673 1.00 87.38 92 ASP A CA 1
ATOM 760 C C . ASP A 1 92 ? -9.618 -3.190 -3.230 1.00 87.38 92 ASP A C 1
ATOM 762 O O . ASP A 1 92 ? -8.726 -3.528 -2.447 1.00 87.38 92 ASP A O 1
ATOM 766 N N . TYR A 1 93 ? -9.714 -1.928 -3.664 1.00 90.44 93 TYR A N 1
ATOM 767 C CA . TYR A 1 93 ? -8.795 -0.873 -3.243 1.00 90.44 93 TYR A CA 1
ATOM 768 C C . TYR A 1 93 ? -8.961 -0.490 -1.770 1.00 90.44 93 TYR A C 1
ATOM 770 O O . TYR A 1 93 ? -8.003 -0.006 -1.169 1.00 90.44 93 TYR A O 1
ATOM 778 N N . GLU A 1 94 ? -10.132 -0.722 -1.167 1.00 86.50 94 GLU A N 1
ATOM 779 C CA . GLU A 1 94 ? -10.344 -0.479 0.262 1.00 86.50 94 GLU A CA 1
ATOM 780 C C . GLU A 1 94 ? -9.553 -1.487 1.102 1.00 86.50 94 GLU A C 1
ATOM 782 O O . GLU A 1 94 ? -8.810 -1.074 1.993 1.00 86.50 94 GLU A O 1
ATOM 787 N N . LYS A 1 95 ? -9.620 -2.785 0.765 1.00 86.38 95 LYS A N 1
ATOM 788 C CA . LYS A 1 95 ? -8.785 -3.825 1.394 1.00 86.38 95 LYS A CA 1
ATOM 789 C C . LYS A 1 95 ? -7.299 -3.524 1.194 1.00 86.38 95 LYS A C 1
ATOM 791 O O . LYS A 1 95 ? -6.510 -3.577 2.138 1.00 86.38 95 LYS A O 1
ATOM 796 N N . PHE A 1 96 ? -6.920 -3.130 -0.021 1.00 90.88 96 PHE A N 1
ATOM 797 C CA . PHE A 1 96 ? -5.540 -2.770 -0.331 1.00 90.88 96 PHE A CA 1
ATOM 798 C C . PHE A 1 96 ? -5.045 -1.545 0.460 1.00 90.88 96 PHE A C 1
ATOM 800 O O . PHE A 1 96 ? -3.906 -1.524 0.926 1.00 90.88 96 PHE A O 1
ATOM 807 N N . ALA A 1 97 ? -5.903 -0.549 0.698 1.00 91.75 97 ALA A N 1
ATOM 808 C CA . ALA A 1 97 ? -5.559 0.606 1.523 1.00 91.75 97 ALA A CA 1
ATOM 809 C C . ALA A 1 97 ? -5.170 0.199 2.955 1.00 91.75 97 ALA A C 1
ATOM 811 O O . ALA A 1 97 ? -4.271 0.806 3.535 1.00 91.75 97 ALA A O 1
ATOM 812 N N . GLN A 1 98 ? -5.782 -0.854 3.507 1.00 87.19 98 GLN A N 1
ATOM 813 C CA . GLN A 1 98 ? -5.426 -1.374 4.831 1.00 87.19 98 GLN A CA 1
ATOM 814 C C . GLN A 1 98 ? -3.998 -1.926 4.856 1.00 87.19 98 GLN A C 1
ATOM 816 O O . GLN A 1 98 ? -3.236 -1.607 5.770 1.00 87.19 98 GLN A O 1
ATOM 821 N N . LEU A 1 99 ? -3.601 -2.671 3.816 1.00 90.75 99 LEU A N 1
ATOM 822 C CA . LEU A 1 99 ? -2.218 -3.137 3.655 1.00 90.75 99 LEU A CA 1
ATOM 823 C C . LEU A 1 99 ? -1.244 -1.955 3.645 1.00 90.75 99 LEU A C 1
ATOM 825 O O . LEU A 1 99 ? -0.239 -1.977 4.344 1.00 90.75 99 LEU A O 1
ATOM 829 N N . CYS A 1 100 ? -1.571 -0.891 2.910 1.00 92.94 100 CYS A N 1
ATOM 830 C CA . CYS A 1 100 ? -0.773 0.332 2.861 1.00 92.94 100 CYS A CA 1
ATOM 831 C C . CYS A 1 100 ? -0.656 1.050 4.219 1.00 92.94 100 CYS A C 1
ATOM 833 O O . CYS A 1 100 ? 0.400 1.611 4.517 1.00 92.94 100 CYS A O 1
ATOM 835 N N . ILE A 1 101 ? -1.711 1.050 5.043 1.00 89.06 101 ILE A N 1
ATOM 836 C CA . ILE A 1 101 ? -1.661 1.615 6.403 1.00 89.06 101 ILE A CA 1
ATOM 837 C C . ILE A 1 101 ? -0.742 0.768 7.294 1.00 89.06 101 ILE A C 1
ATOM 839 O O . ILE A 1 101 ? 0.025 1.333 8.071 1.00 89.06 101 ILE A O 1
ATOM 843 N N . ALA A 1 102 ? -0.775 -0.562 7.161 1.00 88.56 102 ALA A N 1
ATOM 844 C CA . ALA A 1 102 ? 0.025 -1.478 7.980 1.00 88.56 102 ALA A CA 1
ATOM 845 C C . ALA A 1 102 ? 1.548 -1.325 7.778 1.00 88.56 102 ALA A C 1
ATOM 847 O O . ALA A 1 102 ? 2.325 -1.697 8.657 1.00 88.56 102 ALA A O 1
ATOM 848 N N . GLU A 1 103 ? 1.983 -0.730 6.662 1.00 90.94 103 GLU A N 1
ATOM 849 C CA . GLU A 1 103 ? 3.397 -0.422 6.399 1.00 90.94 103 GLU A CA 1
ATOM 850 C C . GLU A 1 103 ? 3.944 0.734 7.247 1.00 90.94 103 GLU A C 1
ATOM 852 O O . GLU A 1 103 ? 5.161 0.914 7.339 1.00 90.94 103 GLU A O 1
ATOM 857 N N . GLN A 1 104 ? 3.072 1.543 7.859 1.00 85.69 104 GLN A N 1
ATOM 858 C CA . GLN A 1 104 ? 3.493 2.647 8.716 1.00 85.69 104 GLN A CA 1
ATOM 859 C C . GLN A 1 104 ? 4.170 2.114 9.978 1.00 85.69 104 GLN A C 1
ATOM 861 O O . GLN A 1 104 ? 3.529 1.570 10.879 1.00 85.69 104 GLN A O 1
ATOM 866 N N . LYS A 1 105 ? 5.487 2.307 10.066 1.00 70.31 105 LYS A N 1
ATOM 867 C CA . LYS A 1 105 ? 6.257 1.981 11.265 1.00 70.31 105 LYS A CA 1
ATOM 868 C C . LYS A 1 105 ? 6.156 3.139 12.257 1.00 70.31 105 LYS A C 1
ATOM 870 O O . LYS A 1 105 ? 6.811 4.162 12.092 1.00 70.31 105 LYS A O 1
ATOM 875 N N . GLY A 1 106 ? 5.347 2.955 13.298 1.00 61.56 106 GLY A N 1
ATOM 876 C CA . GLY A 1 106 ? 5.188 3.913 14.394 1.00 61.56 106 GLY A CA 1
ATOM 877 C C . GLY A 1 106 ? 3.809 4.572 14.415 1.00 61.56 106 GLY A C 1
ATOM 878 O O . GLY A 1 106 ? 3.307 5.061 13.407 1.00 61.56 106 GLY A O 1
A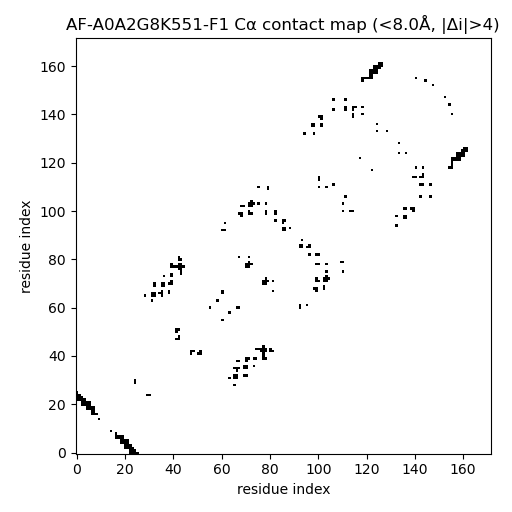TOM 879 N N . GLY A 1 107 ? 3.185 4.576 15.594 1.00 61.16 107 GLY A N 1
ATOM 880 C CA . GLY A 1 107 ? 1.841 5.10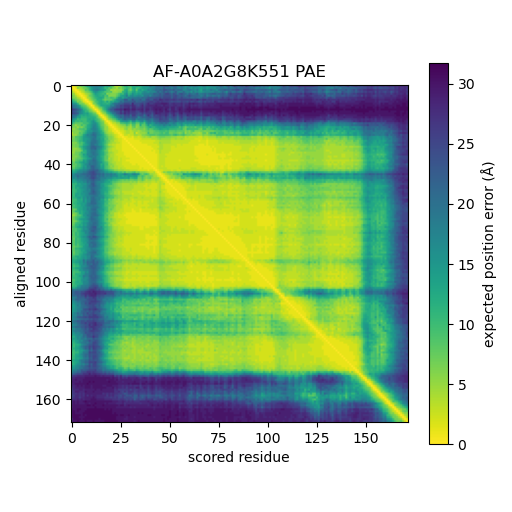9 15.817 1.00 61.16 107 GLY A CA 1
ATOM 881 C C . GLY A 1 107 ? 1.825 6.629 15.921 1.00 61.16 107 GLY A C 1
ATOM 882 O O . GLY A 1 107 ? 1.584 7.180 16.998 1.00 61.16 107 GLY A O 1
ATOM 883 N N . THR A 1 108 ? 2.104 7.330 14.824 1.00 69.00 108 THR A N 1
ATOM 884 C CA . THR A 1 108 ? 1.932 8.785 14.786 1.00 69.00 108 THR A CA 1
ATOM 885 C C . THR A 1 108 ? 0.444 9.143 14.807 1.00 69.00 108 THR A C 1
ATOM 887 O O . THR A 1 108 ? -0.421 8.340 14.450 1.00 69.00 108 THR A O 1
ATOM 890 N N . LYS A 1 109 ? 0.101 10.368 15.232 1.00 71.88 109 LYS A N 1
ATOM 891 C CA . LYS A 1 109 ? -1.306 10.780 15.417 1.00 71.88 109 LYS A CA 1
ATOM 892 C C . LYS A 1 109 ? -2.170 10.569 14.165 1.00 71.88 109 LYS A C 1
ATOM 894 O O . LYS A 1 109 ? -3.340 10.215 14.296 1.00 71.88 109 LYS A O 1
ATOM 899 N N . LYS A 1 110 ? -1.626 10.769 12.956 1.00 73.12 110 LYS A N 1
ATOM 900 C CA . LYS A 1 110 ? -2.398 10.593 11.712 1.00 73.12 110 LYS A CA 1
ATOM 901 C C . LYS A 1 110 ? -2.585 9.124 11.360 1.00 73.12 110 LYS A C 1
ATOM 903 O O . LYS A 1 110 ? -3.680 8.751 10.952 1.00 73.12 110 LYS A O 1
ATOM 908 N N . VAL A 1 111 ? -1.561 8.297 11.564 1.00 72.50 111 VAL A N 1
ATOM 909 C CA . VAL A 1 111 ? -1.664 6.843 11.390 1.00 72.50 111 VAL A CA 1
ATOM 910 C C . VAL A 1 111 ? -2.683 6.278 12.369 1.00 72.50 111 VAL A C 1
ATOM 912 O O . VAL A 1 111 ? -3.620 5.610 11.945 1.00 72.50 111 VAL A O 1
ATOM 915 N N . ASN A 1 112 ? -2.605 6.659 13.644 1.00 77.31 112 ASN A N 1
ATOM 916 C CA . ASN A 1 112 ? -3.570 6.226 14.655 1.00 77.31 112 ASN A CA 1
ATOM 917 C C . ASN A 1 112 ? -4.992 6.695 14.328 1.00 77.31 112 ASN A C 1
ATOM 919 O O . ASN A 1 112 ? -5.944 5.968 14.593 1.00 77.31 112 ASN A O 1
ATOM 923 N N . SER A 1 113 ? -5.160 7.872 13.717 1.00 79.19 113 SER A N 1
ATOM 924 C CA . SER A 1 113 ? -6.464 8.332 13.229 1.00 79.19 113 SER A CA 1
ATOM 925 C C . SER A 1 113 ? -6.993 7.470 12.073 1.00 79.19 113 SER A C 1
ATOM 927 O O . SER A 1 113 ? -8.168 7.105 12.095 1.00 79.19 113 SER A O 1
ATOM 929 N N . MET A 1 114 ? -6.146 7.079 11.111 1.00 78.81 114 MET A N 1
ATOM 930 C CA . MET A 1 114 ? -6.529 6.152 10.033 1.00 78.81 114 MET A CA 1
ATOM 931 C C . MET A 1 114 ? -6.895 4.769 10.586 1.00 78.81 114 MET A C 1
ATOM 933 O O . MET A 1 114 ? -7.943 4.227 10.238 1.00 78.81 114 MET A O 1
ATOM 937 N N . VAL A 1 115 ? -6.085 4.243 11.508 1.00 78.31 115 VAL A N 1
ATOM 938 C CA . VAL A 1 115 ? -6.340 2.972 12.201 1.00 78.31 115 VAL A CA 1
ATOM 939 C C . VAL A 1 115 ? -7.642 3.041 13.005 1.00 78.31 115 VAL A C 1
ATOM 941 O O . VAL A 1 115 ? -8.473 2.143 12.907 1.00 78.31 115 VAL A O 1
ATOM 944 N N . SER A 1 116 ? -7.873 4.129 13.744 1.00 77.81 116 SER A N 1
ATOM 945 C CA . SER A 1 116 ? -9.095 4.325 14.537 1.00 77.81 116 SER A CA 1
ATOM 946 C C . SER A 1 116 ? -10.335 4.412 13.655 1.00 77.81 116 SER A C 1
ATOM 948 O O . SER A 1 116 ? -11.353 3.806 13.974 1.00 77.81 116 SER A O 1
ATOM 950 N N . LYS A 1 117 ? -10.258 5.121 12.522 1.00 79.00 117 LYS A N 1
ATOM 951 C CA . LYS A 1 117 ? -11.345 5.198 11.537 1.00 79.00 117 LYS A CA 1
ATOM 952 C C . LYS A 1 117 ? -11.680 3.815 10.971 1.00 79.00 117 LYS A C 1
ATOM 954 O O . LYS A 1 117 ? -12.856 3.476 10.868 1.00 79.00 117 LYS A O 1
ATOM 959 N N . LEU A 1 118 ? -10.662 3.020 10.645 1.00 74.69 1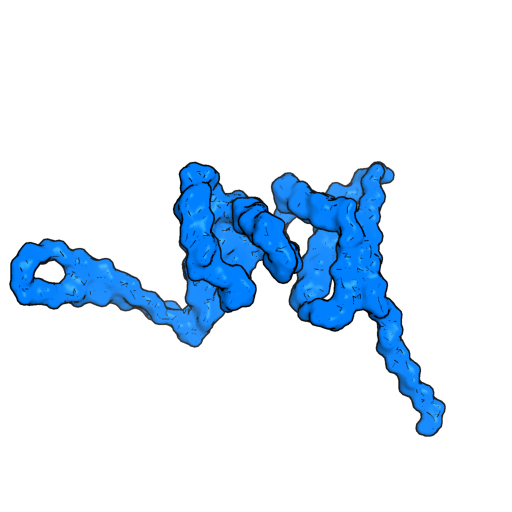18 LEU A N 1
ATOM 960 C CA . LEU A 1 118 ? -10.819 1.648 10.158 1.00 74.69 118 LEU A CA 1
ATOM 961 C C . LEU A 1 118 ? -11.475 0.757 11.223 1.00 74.69 118 LEU A C 1
ATOM 963 O O . LEU A 1 118 ? -12.440 0.055 10.935 1.00 74.69 118 LEU A O 1
ATOM 967 N N . CYS A 1 119 ? -11.030 0.883 12.472 1.00 71.62 119 CYS A N 1
ATOM 968 C CA . CYS A 1 119 ? -11.561 0.163 13.630 1.00 71.62 119 CYS A CA 1
ATOM 969 C C . CYS A 1 119 ? -12.909 0.698 14.148 1.00 71.62 119 CYS A C 1
ATOM 971 O O . CYS A 1 119 ? -13.512 0.107 15.037 1.00 71.62 119 CYS A O 1
ATOM 973 N N . SER A 1 120 ? -13.412 1.815 13.623 1.00 73.75 120 SER A N 1
ATOM 974 C CA . SER A 1 120 ? -14.739 2.330 13.997 1.00 73.75 120 SER A CA 1
ATOM 975 C C . SER A 1 120 ? -15.869 1.560 13.308 1.00 73.75 120 SER A C 1
ATOM 977 O O . SER A 1 120 ? -17.033 1.693 13.683 1.00 73.75 120 SER A O 1
ATOM 979 N N . LYS A 1 121 ? -15.540 0.766 12.284 1.00 72.62 121 LYS A N 1
ATOM 980 C CA . LYS A 1 121 ? -16.469 -0.116 11.577 1.00 72.62 121 LYS A CA 1
ATOM 981 C C . LYS A 1 121 ? -16.160 -1.576 11.927 1.00 72.62 121 LYS A C 1
ATOM 983 O O . LYS A 1 121 ? -15.024 -1.880 12.291 1.00 72.62 121 LYS A O 1
ATOM 988 N N . PRO A 1 122 ? -17.136 -2.493 11.797 1.00 71.38 122 PRO A N 1
ATOM 989 C CA . PRO A 1 122 ? -16.859 -3.919 11.899 1.00 71.38 122 PRO A CA 1
ATOM 990 C C . PRO A 1 122 ? -15.790 -4.318 10.881 1.00 71.38 122 PRO A C 1
ATOM 992 O O . PRO A 1 122 ? -15.978 -4.150 9.675 1.00 71.38 122 PRO A O 1
ATOM 995 N N . VAL A 1 123 ? -14.677 -4.846 11.376 1.00 73.12 123 VAL A N 1
ATOM 996 C CA . VAL A 1 123 ? -13.629 -5.424 10.538 1.00 73.12 123 VAL A CA 1
ATOM 997 C C . VAL A 1 123 ? -13.974 -6.894 10.336 1.00 73.12 123 VAL A C 1
ATOM 999 O O . VAL A 1 123 ? -14.217 -7.618 11.304 1.00 73.12 123 VAL A O 1
ATOM 1002 N N . THR A 1 124 ? -14.049 -7.320 9.077 1.00 74.69 124 THR A N 1
ATOM 1003 C CA . THR A 1 124 ? -14.319 -8.716 8.711 1.00 74.69 124 THR A CA 1
ATOM 1004 C C . THR A 1 124 ? -13.031 -9.330 8.191 1.00 74.69 124 THR A C 1
ATOM 1006 O O . THR A 1 124 ? -12.381 -8.736 7.331 1.00 74.69 124 THR A O 1
ATOM 1009 N N . ILE A 1 125 ? -12.669 -10.484 8.744 1.00 81.00 125 ILE A N 1
ATOM 1010 C CA . ILE A 1 125 ? -11.578 -11.331 8.260 1.00 81.00 125 ILE A CA 1
ATOM 1011 C C . ILE A 1 125 ? -12.245 -12.595 7.721 1.00 81.00 125 ILE A C 1
ATOM 1013 O O . ILE A 1 125 ? -12.987 -13.248 8.465 1.00 81.00 125 ILE A O 1
ATOM 1017 N N . ASP A 1 126 ? -12.031 -12.875 6.440 1.00 81.81 126 ASP A N 1
ATOM 1018 C CA . ASP A 1 126 ? -12.625 -14.001 5.716 1.00 81.81 126 ASP A CA 1
ATOM 1019 C C . ASP A 1 126 ? -11.565 -15.090 5.456 1.00 81.81 126 ASP A C 1
ATOM 1021 O O . ASP A 1 126 ? -10.369 -14.786 5.370 1.00 81.81 126 ASP A O 1
ATOM 1025 N N . ASP A 1 127 ? -11.969 -16.359 5.370 1.00 82.25 127 ASP A N 1
ATOM 1026 C CA . ASP A 1 127 ? -11.054 -17.472 5.095 1.00 82.25 127 ASP A CA 1
ATOM 1027 C C . ASP A 1 127 ? -10.512 -17.445 3.661 1.00 82.25 127 ASP A C 1
ATOM 1029 O O . ASP A 1 127 ? -9.386 -17.896 3.434 1.00 82.25 127 ASP A O 1
ATOM 1033 N N . ASP A 1 128 ? -11.242 -16.813 2.739 1.00 86.00 128 ASP A N 1
ATOM 1034 C CA . ASP A 1 128 ? -10.782 -16.552 1.371 1.00 86.00 128 ASP A CA 1
ATOM 1035 C C . ASP A 1 128 ? -9.780 -15.381 1.282 1.00 86.00 128 ASP A C 1
ATOM 1037 O O . ASP A 1 128 ? -9.150 -15.160 0.240 1.00 86.00 128 ASP A O 1
ATOM 1041 N N . ASP A 1 129 ? -9.600 -14.601 2.357 1.00 83.81 129 ASP A N 1
ATOM 1042 C CA . ASP A 1 129 ? -8.612 -13.526 2.361 1.00 83.81 129 ASP A CA 1
ATOM 1043 C C . ASP A 1 129 ? -7.179 -14.085 2.376 1.00 83.81 129 ASP A C 1
ATOM 1045 O O . ASP A 1 129 ? -6.839 -15.025 3.093 1.00 83.81 129 ASP A O 1
ATOM 1049 N N . SER A 1 130 ? -6.272 -13.429 1.644 1.00 86.00 130 SER A N 1
ATOM 1050 C CA . SER A 1 130 ? -4.856 -13.807 1.680 1.00 86.00 130 SER A CA 1
ATOM 1051 C C . SER A 1 130 ? -4.286 -13.734 3.105 1.00 86.00 130 SER A C 1
ATOM 1053 O O . SER A 1 130 ? -4.536 -12.773 3.837 1.00 86.00 130 SER A O 1
ATOM 1055 N N . VAL A 1 131 ? -3.417 -14.685 3.468 1.00 88.19 131 VAL A N 1
ATOM 1056 C CA . VAL A 1 131 ? -2.701 -14.703 4.764 1.00 88.19 131 VAL A CA 1
ATOM 1057 C C . VAL A 1 131 ? -2.011 -13.366 5.053 1.00 88.19 131 VAL A C 1
ATOM 1059 O O . VAL A 1 131 ? -1.952 -12.916 6.197 1.00 88.19 131 VAL A O 1
ATOM 1062 N N . LEU A 1 132 ? -1.490 -12.711 4.013 1.00 87.00 132 LEU A N 1
ATOM 1063 C CA . LEU A 1 132 ? -0.874 -11.394 4.120 1.00 87.00 132 LEU A CA 1
ATOM 1064 C C . LEU A 1 132 ? -1.876 -10.337 4.610 1.00 87.00 132 LEU A C 1
ATOM 1066 O O . LEU A 1 132 ? -1.572 -9.612 5.553 1.00 87.00 132 LEU A O 1
ATOM 1070 N N . TYR A 1 133 ? -3.063 -10.277 4.004 1.00 85.81 133 TYR A N 1
ATOM 1071 C CA . TYR A 1 133 ? -4.121 -9.358 4.418 1.00 85.81 133 TYR A CA 1
ATOM 1072 C C . TYR A 1 133 ? -4.604 -9.646 5.834 1.00 85.81 133 TYR A C 1
ATOM 1074 O O . TYR A 1 133 ? -4.634 -8.728 6.652 1.00 85.81 133 TYR A O 1
ATOM 1082 N N . GLN A 1 134 ? -4.881 -10.910 6.159 1.00 86.94 134 GLN A N 1
ATOM 1083 C CA . GLN A 1 134 ? -5.302 -11.300 7.507 1.00 86.94 134 GLN A CA 1
ATOM 1084 C C . GLN A 1 134 ? -4.283 -10.836 8.565 1.00 86.94 134 GLN A C 1
ATOM 1086 O O . GLN A 1 134 ? -4.656 -10.208 9.557 1.00 86.94 134 GLN A O 1
ATOM 1091 N N . ARG A 1 135 ? -2.979 -11.052 8.325 1.00 87.69 135 ARG A N 1
ATOM 1092 C CA . ARG A 1 135 ? -1.899 -10.582 9.214 1.00 87.69 135 ARG A CA 1
ATOM 1093 C C . ARG A 1 135 ? -1.862 -9.063 9.346 1.00 87.69 135 ARG A C 1
ATOM 1095 O O . ARG A 1 135 ? -1.728 -8.559 10.458 1.00 87.69 135 ARG A O 1
ATOM 1102 N N . SER A 1 136 ? -1.991 -8.331 8.241 1.00 85.81 136 SER A N 1
ATOM 1103 C CA . SER A 1 136 ? -2.024 -6.867 8.278 1.00 85.81 136 SER A CA 1
ATOM 1104 C C . SER A 1 136 ? -3.224 -6.343 9.061 1.00 85.81 136 SER A C 1
ATOM 1106 O O . SER A 1 136 ? -3.071 -5.417 9.852 1.00 85.81 136 SER A O 1
ATOM 1108 N N . VAL A 1 137 ? -4.401 -6.954 8.907 1.00 85.88 137 VAL A N 1
ATOM 1109 C CA . VAL A 1 137 ? -5.589 -6.590 9.687 1.00 85.88 137 VAL A CA 1
ATOM 1110 C C . VAL A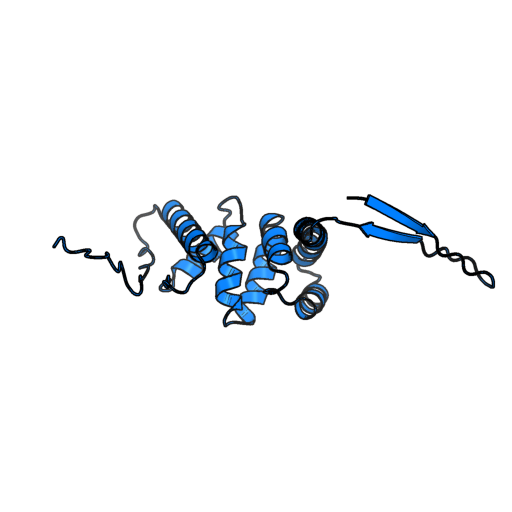 1 137 ? -5.354 -6.812 11.181 1.00 85.88 137 VAL A C 1
ATOM 1112 O O . VAL A 1 137 ? -5.623 -5.913 11.978 1.00 85.88 137 VAL A O 1
ATOM 1115 N N . VAL A 1 138 ? -4.796 -7.961 11.571 1.00 85.94 138 VAL A N 1
ATOM 1116 C CA . VAL A 1 138 ? -4.441 -8.241 12.974 1.00 85.94 138 VAL A CA 1
ATOM 1117 C C . VAL A 1 138 ? -3.457 -7.197 13.512 1.00 85.94 138 VAL A C 1
ATOM 1119 O O . VAL A 1 138 ? -3.699 -6.624 14.572 1.00 85.94 138 VAL A O 1
ATOM 1122 N N . GLN A 1 139 ? -2.412 -6.855 12.753 1.00 85.81 139 GLN A N 1
ATOM 1123 C CA . GLN A 1 139 ? -1.444 -5.821 13.136 1.00 85.81 139 GLN A CA 1
ATOM 1124 C C . GLN A 1 139 ? -2.105 -4.444 13.340 1.00 85.81 139 GLN A C 1
ATOM 1126 O O . GLN A 1 139 ? -1.757 -3.710 14.273 1.00 85.81 139 GLN A O 1
ATOM 1131 N N . LEU A 1 140 ? -3.072 -4.075 12.495 1.00 84.69 140 LEU A N 1
ATOM 1132 C CA . LEU A 1 140 ? -3.822 -2.824 12.643 1.00 84.69 140 LEU A CA 1
ATOM 1133 C C . LEU A 1 140 ? -4.685 -2.837 13.912 1.00 84.69 140 LEU A C 1
ATOM 1135 O O . LEU A 1 140 ? -4.705 -1.843 14.640 1.00 84.69 140 LEU A O 1
ATOM 1139 N N . LEU A 1 141 ? -5.345 -3.960 14.212 1.00 82.56 141 LEU A N 1
ATOM 1140 C CA . LEU A 1 141 ? -6.152 -4.134 15.426 1.00 82.56 141 LEU A CA 1
ATOM 1141 C C . LEU A 1 141 ? -5.299 -4.079 16.701 1.00 82.56 141 LEU A C 1
ATOM 1143 O O . LEU A 1 141 ? -5.673 -3.409 17.664 1.00 82.56 141 LEU A O 1
ATOM 1147 N N . GLU A 1 142 ? -4.129 -4.717 16.707 1.00 81.88 142 GLU A N 1
ATOM 1148 C CA . GLU A 1 142 ? -3.171 -4.626 17.815 1.00 81.88 142 GLU A CA 1
ATOM 1149 C C . GLU A 1 142 ? -2.693 -3.186 18.035 1.00 81.88 142 GLU A C 1
ATOM 1151 O O . GLU A 1 142 ? -2.597 -2.717 19.173 1.00 81.88 142 GLU A O 1
ATOM 1156 N N . THR A 1 143 ? -2.420 -2.469 16.942 1.00 80.31 143 THR A N 1
ATOM 1157 C CA . THR A 1 143 ? -2.020 -1.056 16.979 1.00 80.31 143 THR A CA 1
ATOM 1158 C C . THR A 1 143 ? -3.136 -0.187 17.559 1.00 80.31 143 THR A C 1
ATOM 1160 O O . THR A 1 143 ? -2.880 0.650 18.427 1.00 80.31 143 THR A O 1
ATOM 1163 N N . ALA A 1 144 ? -4.381 -0.423 17.136 1.00 78.31 144 ALA A N 1
ATOM 1164 C CA . ALA A 1 144 ? -5.556 0.261 17.666 1.00 78.31 144 ALA A CA 1
ATOM 1165 C C . ALA A 1 144 ? -5.726 0.007 19.169 1.00 78.31 144 ALA A C 1
ATOM 1167 O O . ALA A 1 144 ? -5.906 0.950 19.936 1.00 78.31 144 ALA A O 1
ATOM 1168 N N . SER A 1 145 ? -5.623 -1.255 19.593 1.00 77.62 145 SER A N 1
ATOM 1169 C CA . SER A 1 145 ? -5.766 -1.668 20.992 1.00 77.62 145 SER A CA 1
ATOM 1170 C C . SER A 1 145 ? -4.757 -0.965 21.903 1.00 77.62 145 SER A C 1
ATOM 1172 O O . SER A 1 145 ? -5.137 -0.400 22.926 1.00 77.62 145 SER A O 1
ATOM 1174 N N . LYS A 1 146 ? -3.482 -0.902 21.497 1.00 75.94 146 LYS A N 1
ATOM 1175 C CA . LYS A 1 146 ? -2.431 -0.192 22.250 1.00 75.94 146 LYS A CA 1
ATOM 1176 C C . LYS A 1 146 ? -2.694 1.312 22.359 1.00 75.94 146 LYS A C 1
ATOM 1178 O O . LYS A 1 146 ? -2.363 1.914 23.373 1.00 75.94 146 LYS A O 1
ATOM 1183 N N . TYR A 1 147 ? -3.277 1.920 21.327 1.00 67.38 147 TYR A N 1
ATOM 1184 C CA . TYR A 1 147 ? -3.579 3.352 21.322 1.00 67.38 147 TYR A CA 1
ATOM 1185 C C . TYR A 1 147 ? -4.813 3.712 22.166 1.00 67.38 147 TYR A C 1
ATOM 1187 O O . TYR A 1 147 ? -4.834 4.765 22.800 1.00 67.38 147 TYR A O 1
ATOM 1195 N N . HIS A 1 148 ? -5.822 2.835 22.206 1.00 61.03 148 HIS A N 1
ATOM 1196 C CA . HIS A 1 148 ? -7.097 3.043 22.909 1.00 61.03 148 HIS A CA 1
ATOM 1197 C C . HIS A 1 148 ? -7.122 2.484 24.342 1.00 61.03 148 HIS A C 1
ATOM 1199 O O . HIS A 1 148 ? -8.194 2.242 24.883 1.00 61.03 148 HIS A O 1
ATOM 1205 N N . GLN A 1 149 ? -5.972 2.317 25.005 1.00 51.66 149 GLN A N 1
ATOM 1206 C CA . GLN A 1 149 ? -5.886 1.923 26.427 1.00 51.66 149 GLN A CA 1
ATOM 1207 C C . GLN A 1 149 ? -6.394 2.999 27.423 1.00 51.66 149 GLN A C 1
ATOM 1209 O O . GLN A 1 149 ? -6.007 3.003 28.590 1.00 51.66 149 GLN A O 1
ATOM 1214 N N . THR A 1 150 ? -7.297 3.894 27.006 1.00 39.34 150 THR A N 1
ATOM 1215 C CA . THR A 1 150 ? -8.097 4.744 27.901 1.00 39.34 150 THR A CA 1
ATOM 1216 C C . THR A 1 150 ? -9.572 4.299 27.887 1.00 39.34 150 THR A C 1
ATOM 1218 O O . THR A 1 150 ? -10.085 3.884 26.849 1.00 39.34 150 THR A O 1
ATOM 1221 N N . PRO A 1 151 ? -10.290 4.334 29.028 1.00 41.75 151 PRO A N 1
ATOM 1222 C CA . PRO A 1 151 ? -11.345 3.354 29.343 1.00 41.75 151 PRO A CA 1
ATOM 1223 C C . PRO A 1 151 ? -12.713 3.532 28.654 1.00 41.75 151 PRO A C 1
ATOM 1225 O O . PRO A 1 151 ? -13.693 2.952 29.113 1.00 41.75 151 PRO A O 1
ATOM 1228 N N . THR A 1 152 ? -12.846 4.345 27.604 1.00 42.69 152 THR A N 1
ATOM 1229 C CA . THR A 1 152 ? -14.165 4.869 27.183 1.00 42.69 152 THR A CA 1
ATOM 1230 C C . THR A 1 152 ? -14.595 4.585 25.746 1.00 42.69 152 THR A C 1
ATOM 1232 O O . THR A 1 152 ? -15.723 4.932 25.392 1.00 42.69 152 THR A O 1
ATOM 1235 N N . HIS A 1 153 ? -13.798 3.904 24.917 1.00 46.25 153 HIS A N 1
ATOM 1236 C CA . HIS A 1 153 ? -14.199 3.612 23.534 1.00 46.25 153 HIS A CA 1
ATOM 1237 C C . HIS A 1 153 ? -14.282 2.111 23.235 1.00 46.25 153 HIS A C 1
ATOM 1239 O O . HIS A 1 153 ? -13.348 1.349 23.463 1.00 46.25 153 HIS A O 1
ATOM 1245 N N . ARG A 1 154 ? -15.455 1.690 22.731 1.00 48.31 154 ARG A N 1
ATOM 1246 C CA . ARG A 1 154 ? -15.764 0.313 22.321 1.00 48.31 154 ARG A CA 1
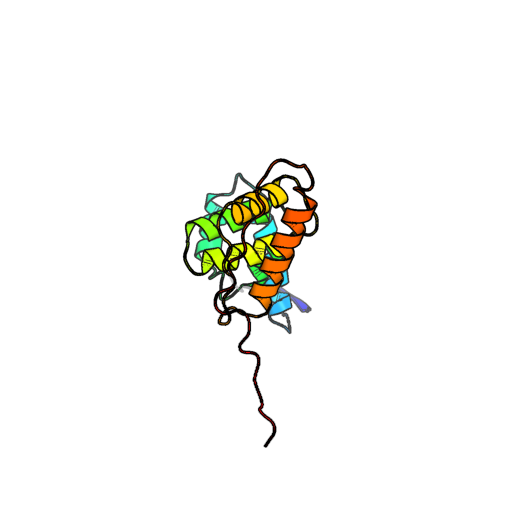ATOM 1247 C C . ARG A 1 154 ? -14.706 -0.175 21.328 1.00 48.31 154 ARG A C 1
ATOM 1249 O O . ARG A 1 154 ? -14.557 0.414 20.261 1.00 48.31 154 ARG A O 1
ATOM 1256 N N . LEU A 1 155 ? -14.006 -1.252 21.676 1.00 48.28 155 LEU A N 1
ATOM 1257 C CA . LEU A 1 155 ? -13.091 -1.934 20.764 1.00 48.28 155 LEU A CA 1
ATOM 1258 C C . LEU A 1 155 ? -13.857 -2.422 19.515 1.00 48.28 155 LEU A C 1
ATOM 1260 O O . LEU A 1 155 ? -15.015 -2.839 19.644 1.00 48.28 155 LEU A O 1
ATOM 1264 N N . PRO A 1 156 ? -13.239 -2.400 18.317 1.00 50.94 156 PRO A N 1
ATOM 1265 C CA . PRO A 1 156 ? -13.804 -3.037 17.130 1.00 50.94 156 PRO A CA 1
ATOM 1266 C C . PRO A 1 156 ? -14.134 -4.501 17.421 1.00 50.94 156 PRO A C 1
ATOM 1268 O O . PRO A 1 156 ? -13.264 -5.282 17.803 1.00 50.94 156 PRO A O 1
ATOM 1271 N N . ILE A 1 157 ? -15.384 -4.895 17.187 1.00 50.78 157 ILE A N 1
ATOM 1272 C CA . ILE A 1 157 ? -15.752 -6.309 17.123 1.00 50.78 157 ILE A CA 1
ATOM 1273 C C . ILE A 1 157 ? -15.242 -6.820 15.774 1.00 50.78 157 ILE A C 1
ATOM 1275 O O . ILE A 1 157 ? -15.844 -6.537 14.735 1.00 50.78 157 ILE A O 1
ATOM 1279 N N . ALA A 1 158 ? -14.124 -7.546 15.784 1.00 53.03 158 ALA A N 1
ATOM 1280 C CA . ALA A 1 158 ? -13.723 -8.348 14.638 1.00 53.03 158 ALA A CA 1
ATOM 1281 C C . ALA A 1 158 ? -14.746 -9.481 14.481 1.00 53.03 158 ALA A C 1
ATOM 1283 O O . ALA A 1 158 ? -14.918 -10.301 15.385 1.00 53.03 158 ALA A O 1
ATOM 1284 N N . LYS A 1 159 ? -15.468 -9.506 13.358 1.00 49.84 159 LYS A N 1
ATOM 1285 C CA . LYS A 1 159 ? -16.338 -10.637 13.023 1.00 49.84 159 LYS A CA 1
ATOM 1286 C C . LYS A 1 159 ? -15.532 -11.603 12.168 1.00 49.84 159 LYS A C 1
ATOM 1288 O O . LYS A 1 159 ? -15.227 -11.305 11.017 1.00 49.84 159 LYS A O 1
ATOM 1293 N N . LEU A 1 160 ? -15.194 -12.748 12.750 1.00 46.59 160 LEU A N 1
ATOM 1294 C CA . LEU A 1 160 ? -14.683 -13.895 12.008 1.00 46.59 160 LEU A CA 1
ATOM 1295 C C . LEU A 1 160 ? -15.864 -14.534 11.279 1.00 46.59 160 LEU A C 1
ATOM 1297 O O . LEU A 1 160 ? -16.827 -14.967 11.921 1.00 46.59 160 LEU A O 1
ATOM 1301 N N . ARG A 1 161 ? -15.820 -14.575 9.948 1.00 41.47 161 ARG A N 1
ATOM 1302 C CA . ARG A 1 161 ? -16.740 -15.410 9.176 1.00 41.47 161 ARG A CA 1
ATOM 1303 C C . ARG A 1 161 ? -16.093 -16.800 9.103 1.00 41.47 161 ARG A C 1
ATOM 1305 O O . ARG A 1 161 ? -14.971 -16.913 8.644 1.00 41.47 161 ARG A O 1
ATOM 1312 N N . ASN A 1 162 ? -16.772 -17.813 9.650 1.00 43.94 162 ASN A N 1
ATOM 1313 C CA . ASN A 1 162 ? -16.295 -19.198 9.840 1.00 43.94 162 ASN A CA 1
ATOM 1314 C C . ASN A 1 162 ? -15.081 -19.380 10.777 1.00 43.94 162 ASN A C 1
ATOM 1316 O O . ASN A 1 162 ? -13.980 -19.711 10.338 1.00 43.94 162 ASN A O 1
ATOM 1320 N N . PRO A 1 163 ? -15.274 -19.257 12.102 1.00 41.06 163 PRO A N 1
ATOM 1321 C CA . PRO A 1 163 ? -14.254 -19.659 13.059 1.00 41.06 163 PRO A CA 1
ATOM 1322 C C . PRO A 1 163 ? -14.102 -21.191 13.023 1.00 41.06 163 PRO A C 1
ATOM 1324 O O . PRO A 1 163 ? -14.973 -21.914 13.488 1.00 41.06 163 PRO A O 1
ATOM 1327 N N . PHE A 1 164 ? -12.983 -21.672 12.483 1.00 38.31 164 PHE A N 1
ATOM 1328 C CA . PHE A 1 164 ? -12.513 -23.059 12.561 1.00 38.31 164 PHE A CA 1
ATOM 1329 C C . PHE A 1 164 ? -13.431 -24.132 11.938 1.00 38.31 164 PHE A C 1
ATOM 1331 O O . PHE A 1 164 ? -14.283 -24.720 12.602 1.00 38.31 164 PHE A O 1
ATOM 1338 N N . LYS A 1 165 ? -13.111 -24.577 10.714 1.00 40.47 165 LYS A N 1
ATOM 1339 C CA . LYS A 1 165 ? -13.244 -26.012 10.408 1.00 40.47 165 LYS A CA 1
ATOM 1340 C C . LYS A 1 165 ? -12.132 -26.743 11.163 1.00 40.47 165 LYS A C 1
ATOM 1342 O O . LYS A 1 165 ? -11.079 -27.039 10.606 1.00 40.47 165 LYS A O 1
ATOM 1347 N N . LEU A 1 166 ? -12.338 -26.977 12.461 1.00 35.03 166 LEU A N 1
ATOM 1348 C CA . LEU A 1 166 ? -11.589 -28.007 13.173 1.00 35.03 166 LEU A CA 1
ATOM 1349 C C . LEU A 1 166 ? -11.896 -29.320 12.452 1.00 35.03 166 LEU A C 1
ATOM 1351 O O . LEU A 1 166 ? -13.021 -29.817 12.499 1.00 35.03 166 LEU A O 1
ATOM 1355 N N . ASN A 1 167 ? -10.903 -29.834 11.730 1.00 34.69 167 ASN A N 1
ATOM 1356 C CA . ASN A 1 167 ? -10.922 -31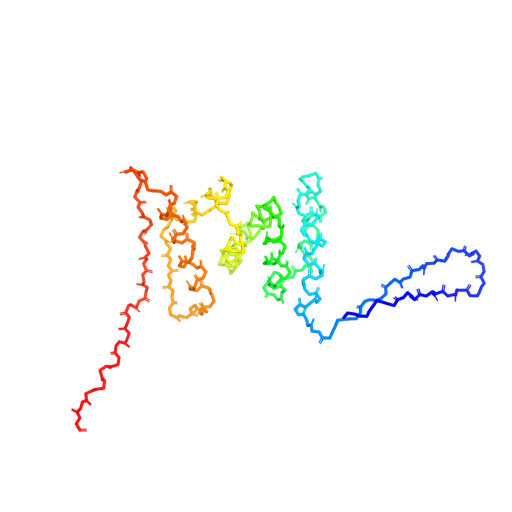.185 11.204 1.00 34.69 167 ASN A CA 1
ATOM 1357 C C . ASN A 1 167 ? -11.099 -32.141 12.387 1.00 34.69 167 ASN A C 1
ATOM 1359 O O . ASN A 1 167 ? -10.132 -32.527 13.037 1.00 34.69 167 ASN A O 1
ATOM 1363 N N . ASN A 1 168 ? -12.341 -32.543 12.644 1.00 33.38 168 ASN A N 1
ATOM 1364 C CA . ASN A 1 168 ? -12.632 -33.793 13.321 1.00 33.38 168 ASN A CA 1
ATOM 1365 C C . ASN A 1 168 ? -12.216 -34.922 12.370 1.00 33.38 168 ASN A C 1
ATOM 1367 O O . ASN A 1 168 ? -13.047 -35.490 11.664 1.00 33.38 168 ASN A O 1
ATOM 1371 N N . GLN A 1 169 ? -10.922 -35.241 12.340 1.00 39.19 169 GLN A N 1
ATOM 1372 C CA . GLN A 1 169 ? -10.505 -36.599 12.022 1.00 39.19 169 GLN A CA 1
ATOM 1373 C C . GLN A 1 169 ? -10.939 -37.457 13.211 1.00 39.19 169 GLN A C 1
ATOM 1375 O O . GLN A 1 169 ? -10.277 -37.501 14.246 1.00 39.19 169 GLN A O 1
ATOM 1380 N N . LYS A 1 170 ? -12.128 -38.054 13.087 1.00 36.03 170 LYS A N 1
ATOM 1381 C CA . LYS A 1 170 ? -12.529 -39.171 13.935 1.00 36.03 170 LYS A CA 1
ATOM 1382 C C . LYS A 1 170 ? -11.544 -40.307 13.683 1.00 36.03 170 LYS A C 1
ATOM 1384 O O . LYS A 1 170 ? -11.320 -40.681 12.537 1.00 36.03 170 LYS A O 1
ATOM 1389 N N . ALA A 1 171 ? -10.974 -40.804 14.772 1.00 41.84 171 ALA A N 1
ATOM 1390 C CA . ALA A 1 171 ? -10.420 -42.139 14.838 1.00 41.84 171 ALA A CA 1
ATOM 1391 C C . ALA A 1 171 ? -11.517 -43.150 14.481 1.00 41.84 171 ALA A C 1
ATOM 1393 O O . ALA A 1 171 ? -12.547 -43.168 15.154 1.00 41.84 171 ALA A O 1
ATOM 1394 N N . GLU A 1 172 ? -11.266 -43.947 13.448 1.00 35.72 172 GLU A N 1
ATOM 1395 C CA . GLU A 1 172 ? -11.660 -45.354 13.319 1.00 35.72 172 GLU A CA 1
ATOM 1396 C C . GLU A 1 172 ? -10.493 -46.101 12.666 1.00 35.72 172 GLU A C 1
ATOM 1398 O O . GLU A 1 172 ? -9.907 -45.544 11.705 1.00 35.72 172 GLU A O 1
#

Radius of gyration: 21.53 Å; Cα contacts (8 Å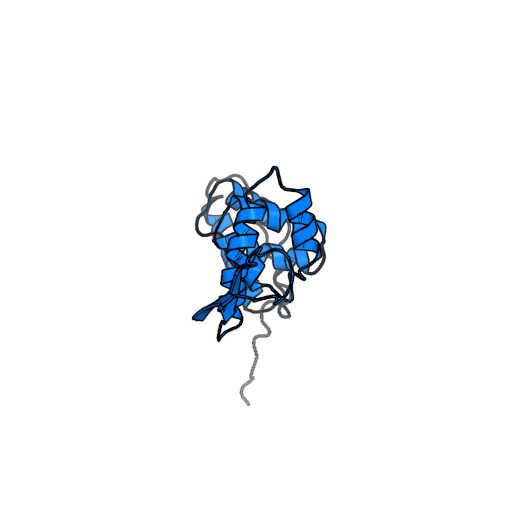, |Δi|>4): 187; chains: 1; bounding box: 41×67×67 Å

Nearest PDB structures (foldseek):
  6qh6-assembly1_A  TM=3.918E-01  e=5.798E+00  Rattus norvegicus

Foldseek 3Di:
DDKDWDWDDDPDDDDPTPTDIDDDDPDVLVVLLVLLVVLLVQLLDPVNLVVNVVVPVVDDCVVSVSSLLNSLLVDVSSLLSSLVVLVVVDDVSPLSNLSSLLSHDDDDPVSLVVLVVVFVDAAEDEPPDDPSSNVSNVSSLVSNCVVPPPDDDDTHDHDYDDDDPPPPPDDD

Solvent-accessible surface area (backbone atoms only — not comparable to full-atom values): 10088 Å² total; per-residue (Å²): 123,50,82,42,82,44,74,60,83,77,92,78,82,80,96,73,77,57,75,41,78,48,74,52,59,96,44,69,68,58,47,28,46,56,52,6,54,56,51,20,57,46,34,48,41,80,90,37,53,70,56,39,50,59,54,52,76,74,49,62,60,84,86,41,44,56,25,54,30,44,11,15,43,75,30,70,57,11,27,56,49,50,36,57,53,29,51,71,69,36,72,73,35,39,63,49,27,50,51,27,57,53,39,50,84,68,86,43,76,66,55,47,48,53,41,44,59,57,41,72,41,78,44,73,52,53,82,88,51,54,70,68,58,54,52,33,52,51,53,42,53,54,52,39,52,70,73,54,78,54,101,81,67,84,73,55,60,71,45,66,55,79,79,69,87,72,81,78,78,73,89,126

Mean predicted aligned error: 11.97 Å

pLDDT: mean 76.24, std 18.32, range [33.38, 96.81]

Organism: Stichopus japonicus (NCBI:txid307972)

Secondary structure (DSSP, 8-state):
-EEEEEE---SSS-----EEEEEE-SSHHHHHHHHHHHHHHHHH-TT-HHHHHHHHTTS-TTTTHHHHHHHHHH-HHHHHHHHHHHHHH-THHHHHHHHHHHT--S--HHHHHHHHHHHTS--EE-TTS-HHHHHHHHHHHHHHHHHT-STTSPPP--EESS----------

Sequence (172 aa):
MIEEQVVNYTIGKSTRTNQRTEVKFYHAIFLEWYAAQELSRIAEHSKQRDLLRRTLDKINPLNHQYVFRFACGLNEKAAVNIVKYLEKKGGDYEKFAQLCIAEQKGGTKKVNSMVSKLCSKPVTIDDDDSVLYQRSVVQLLETASKYHQTPTHRLPIAKLRNPFKLNNQKAE